Protein AF-A0A2E7V8Z2-F1 (afdb_monomer)

Nearest PDB structures (foldseek):
  8xqx-assembly1_F  TM=2.107E-01  e=9.237E+00  Chlamydomonas reinhardtii
  3vr4-assembly1_G  TM=1.741E-01  e=5.503E+00  Enterococcus hirae

Foldseek 3Di:
DPPVVLVVVVVVCVVDADADPVRHHAADQKDWDWDDDPDPLQTDTFIDHGDRHHSVVSVVVCVLCVVCSVLSSCCVVPVPPRDDPQVVCCVPVNPVSDDD

Radius of gyration: 17.16 Å; Cα contacts (8 Å, |Δi|>4): 98; chains: 1; bounding box: 42×24×48 Å

Secondary structure (DSSP, 8-state):
--SHHHHHHHHHHHHH--B-TTSPBPPPS-EEEEE--SSGGG-EEEEE-S-SSHHHHHHHHHHHHGGGHHHHHHHHH-TTTSPPHHHHHHHHT-GGG---

Sequence (100 aa):
MESDYSWTLEAGRNAGGQASSGGLLLPERSAALSIQSADIAQDIDLRVDFHNDAVPELRRVYEGYSPYIEYHALRARDPKNTPAQDEWVKEKLGDGYIQP

Mean predicted aligned error: 8.38 Å

pLDDT: mean 82.54, std 14.81, range [42.19, 96.12]

Structure (mmCIF, N/CA/C/O backbone):
data_AF-A0A2E7V8Z2-F1
#
_entry.id   AF-A0A2E7V8Z2-F1
#
loop_
_atom_site.group_PDB
_atom_site.id
_atom_site.type_symbol
_atom_site.label_atom_id
_atom_site.label_alt_id
_atom_site.label_comp_id
_atom_site.label_asym_id
_atom_site.label_entity_id
_atom_site.label_seq_id
_atom_site.pdbx_PDB_ins_code
_atom_site.Cartn_x
_atom_site.Cartn_y
_atom_site.Cartn_z
_atom_site.occupancy
_atom_site.B_iso_or_equiv
_atom_site.auth_seq_id
_atom_site.auth_comp_id
_atom_site.auth_asym_id
_atom_site.auth_atom_id
_atom_site.pdbx_PDB_model_num
ATOM 1 N N . MET A 1 1 ? 0.164 18.046 3.200 1.00 42.19 1 MET A N 1
ATOM 2 C CA . MET A 1 1 ? 1.509 17.717 2.678 1.00 42.19 1 MET A CA 1
ATOM 3 C C . MET A 1 1 ? 1.472 16.285 2.156 1.00 42.19 1 MET A C 1
ATOM 5 O O . MET A 1 1 ? 2.136 15.424 2.706 1.00 42.19 1 MET A O 1
ATOM 9 N N . GLU A 1 2 ? 0.636 16.008 1.152 1.00 43.44 2 GLU A N 1
ATOM 10 C CA . GLU A 1 2 ? 0.247 14.619 0.826 1.00 43.44 2 GLU A CA 1
ATOM 11 C C . GLU A 1 2 ? 0.325 14.303 -0.681 1.00 43.44 2 GLU A C 1
ATOM 13 O O . GLU A 1 2 ? 0.113 13.171 -1.088 1.00 43.44 2 GLU A O 1
ATOM 18 N N . SER A 1 3 ? 0.707 15.276 -1.526 1.00 49.31 3 SER A N 1
ATOM 19 C CA . SER A 1 3 ? 0.815 15.099 -2.987 1.00 49.31 3 SER A CA 1
ATOM 20 C C . SER A 1 3 ? 2.247 14.989 -3.535 1.00 49.31 3 SER A C 1
ATOM 22 O O . SER A 1 3 ? 2.408 14.811 -4.740 1.00 49.31 3 SER A O 1
ATOM 24 N N . ASP A 1 4 ? 3.291 15.109 -2.708 1.00 53.25 4 ASP A N 1
ATOM 25 C CA . ASP A 1 4 ? 4.680 15.246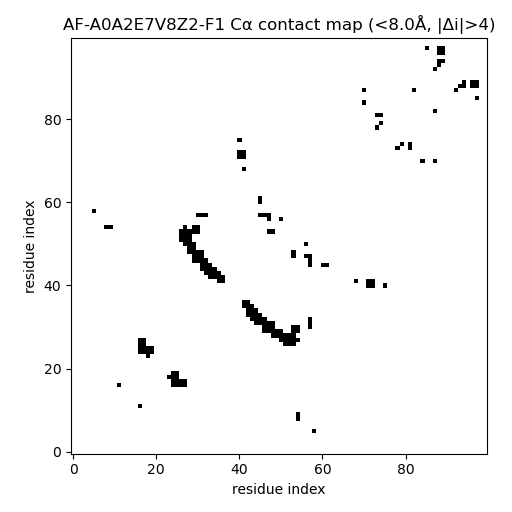 -3.201 1.00 53.25 4 ASP A CA 1
ATOM 26 C C . ASP A 1 4 ? 5.406 13.918 -3.463 1.00 53.25 4 ASP A C 1
ATOM 28 O O . ASP A 1 4 ? 6.345 13.860 -4.263 1.00 53.25 4 ASP A O 1
ATOM 32 N N . TYR A 1 5 ? 4.959 12.817 -2.856 1.00 50.09 5 TYR A N 1
ATOM 33 C CA . TYR A 1 5 ? 5.614 11.514 -3.029 1.00 50.09 5 TYR A CA 1
ATOM 34 C C . TYR A 1 5 ? 5.510 10.987 -4.462 1.00 50.09 5 TYR A C 1
ATOM 36 O O . TYR A 1 5 ? 6.432 10.349 -4.969 1.00 50.09 5 TYR A O 1
ATOM 44 N N . SER A 1 6 ? 4.418 11.314 -5.149 1.00 53.50 6 SER A N 1
ATOM 45 C CA . SER A 1 6 ? 4.197 10.859 -6.517 1.00 53.50 6 SER A CA 1
ATOM 46 C C . SER A 1 6 ? 5.050 11.610 -7.541 1.00 53.50 6 SER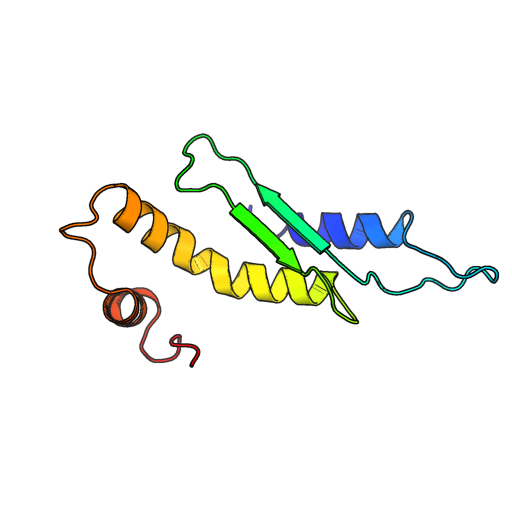 A C 1
ATOM 48 O O . SER A 1 6 ? 5.612 11.001 -8.451 1.00 53.50 6 SER A O 1
ATOM 50 N N . TRP A 1 7 ? 5.260 12.913 -7.326 1.00 55.00 7 TRP A N 1
ATOM 51 C CA . TRP A 1 7 ? 6.189 13.709 -8.133 1.00 55.00 7 TRP A CA 1
ATOM 52 C C . TRP A 1 7 ? 7.634 13.226 -8.009 1.00 55.00 7 TRP A C 1
ATOM 54 O O . TRP A 1 7 ? 8.388 13.287 -8.977 1.00 55.00 7 TRP A O 1
ATOM 64 N N . THR A 1 8 ? 8.017 12.697 -6.846 1.00 65.19 8 THR A N 1
ATOM 65 C CA . THR A 1 8 ? 9.381 12.209 -6.602 1.00 65.19 8 THR A CA 1
ATOM 66 C C . THR A 1 8 ? 9.687 10.932 -7.394 1.00 65.19 8 THR A C 1
ATOM 68 O O . THR A 1 8 ? 10.767 10.814 -7.973 1.00 65.19 8 THR A O 1
ATOM 71 N N . LEU A 1 9 ? 8.735 9.995 -7.489 1.00 61.62 9 LEU A N 1
ATOM 72 C CA . LEU A 1 9 ? 8.902 8.772 -8.288 1.00 61.62 9 LEU A CA 1
ATOM 73 C C . LEU A 1 9 ? 8.931 9.069 -9.792 1.00 61.62 9 LEU A C 1
ATOM 75 O O . LEU A 1 9 ? 9.780 8.546 -10.513 1.00 61.62 9 LEU A O 1
ATOM 79 N N . GLU A 1 10 ? 8.053 9.955 -10.263 1.00 65.31 10 GLU A N 1
ATOM 80 C CA . GLU A 1 10 ? 8.029 10.374 -11.668 1.00 65.31 10 GLU A CA 1
ATOM 81 C C . GLU A 1 10 ? 9.295 11.152 -12.058 1.00 65.31 10 GLU A C 1
ATOM 83 O O . GLU A 1 10 ? 9.846 10.946 -13.142 1.00 65.31 10 GLU A O 1
ATOM 88 N N . ALA A 1 11 ? 9.811 11.995 -11.158 1.00 63.47 11 ALA A N 1
ATOM 89 C CA . ALA A 1 11 ? 11.096 12.662 -11.339 1.00 63.47 11 ALA A CA 1
ATOM 90 C C . ALA A 1 11 ? 12.263 11.660 -11.367 1.00 63.47 11 ALA A C 1
ATOM 92 O O . ALA A 1 11 ? 13.151 11.790 -12.209 1.00 63.47 11 ALA A O 1
ATOM 93 N N . GLY A 1 12 ? 12.236 10.633 -10.509 1.00 61.41 12 GLY A N 1
ATOM 94 C CA . GLY A 1 12 ? 13.221 9.548 -10.492 1.00 61.41 12 GLY A CA 1
ATOM 95 C C . GLY A 1 12 ? 13.273 8.768 -11.809 1.00 61.41 12 GLY A C 1
ATOM 96 O O . GLY A 1 12 ? 14.357 8.597 -12.370 1.00 61.41 12 GLY A O 1
ATOM 97 N N . ARG A 1 13 ? 12.112 8.384 -12.363 1.00 59.47 13 ARG A N 1
ATOM 98 C CA . ARG A 1 13 ? 12.018 7.803 -13.716 1.00 59.47 13 ARG A CA 1
ATOM 99 C C . ARG A 1 13 ? 12.690 8.698 -14.749 1.00 59.47 13 ARG A C 1
ATOM 101 O O . ARG A 1 13 ? 13.530 8.246 -15.525 1.00 59.47 13 ARG A O 1
ATOM 108 N N . ASN A 1 14 ? 12.312 9.973 -14.769 1.00 61.34 14 ASN A N 1
ATOM 109 C CA . ASN A 1 14 ? 12.770 10.900 -15.798 1.00 61.34 14 ASN A CA 1
ATOM 110 C C . ASN A 1 14 ? 14.278 11.210 -15.681 1.00 61.34 14 ASN A C 1
ATOM 112 O O . ASN A 1 14 ? 14.881 11.639 -16.662 1.00 61.34 14 ASN A O 1
ATOM 116 N N . ALA A 1 15 ? 14.890 10.975 -14.513 1.00 60.16 15 ALA A N 1
ATOM 117 C CA . ALA A 1 15 ? 16.311 11.207 -14.258 1.00 60.16 15 ALA A CA 1
ATOM 118 C C . ALA A 1 15 ? 17.230 10.012 -14.591 1.00 60.16 15 ALA A C 1
ATOM 120 O O . ALA A 1 15 ? 18.438 10.212 -14.720 1.00 60.16 15 ALA A O 1
ATOM 121 N N . GLY A 1 16 ? 16.706 8.786 -14.732 1.00 55.28 16 GLY A N 1
ATOM 122 C CA . GLY A 1 16 ? 17.558 7.600 -14.922 1.00 55.28 16 GLY A CA 1
ATOM 123 C C . GLY A 1 16 ? 16.843 6.266 -15.149 1.00 55.28 16 GLY A C 1
ATOM 124 O O . GLY A 1 16 ? 17.413 5.222 -14.836 1.00 55.28 16 GLY A O 1
ATOM 125 N N . GLY A 1 17 ? 15.606 6.285 -15.652 1.00 64.19 17 GLY A N 1
ATOM 126 C CA . GLY A 1 17 ? 14.827 5.085 -15.962 1.00 64.19 17 GLY A CA 1
ATOM 127 C C . GLY A 1 17 ? 15.505 4.152 -16.973 1.00 64.19 17 GLY A C 1
ATOM 128 O O . GLY A 1 17 ? 16.502 4.490 -17.617 1.00 64.19 17 GLY A O 1
ATOM 129 N N . GLN A 1 18 ? 14.967 2.941 -17.118 1.00 68.06 18 GLN A N 1
ATOM 130 C CA . GLN A 1 18 ? 15.521 1.964 -18.055 1.00 68.06 18 GLN A CA 1
ATOM 131 C C . GLN A 1 18 ? 15.439 2.500 -19.486 1.00 68.06 18 GLN A C 1
ATOM 133 O O . GLN A 1 18 ? 14.415 3.032 -19.898 1.00 68.06 18 GLN A O 1
ATOM 138 N N . ALA A 1 19 ? 16.502 2.321 -20.265 1.00 73.75 19 ALA A N 1
ATOM 139 C CA . ALA A 1 19 ? 16.517 2.656 -21.680 1.00 73.75 19 ALA A CA 1
ATOM 140 C C . ALA A 1 19 ? 16.955 1.441 -22.501 1.00 73.75 19 ALA A C 1
ATOM 142 O O . ALA A 1 19 ? 17.789 0.642 -22.076 1.00 73.75 19 ALA A O 1
ATOM 143 N N . SER A 1 20 ? 16.384 1.293 -23.693 1.00 76.12 20 SER A N 1
ATOM 144 C CA . SER A 1 20 ? 16.869 0.341 -24.690 1.00 76.12 20 SER A CA 1
ATOM 145 C C . SER A 1 20 ? 18.294 0.691 -25.131 1.00 76.12 20 SER A C 1
ATOM 147 O O . SER A 1 20 ? 18.768 1.812 -24.936 1.00 76.12 20 SER A O 1
ATOM 149 N N . SER A 1 21 ? 18.957 -0.231 -25.831 1.00 77.25 21 SER A N 1
ATOM 150 C CA . SER A 1 21 ? 20.276 0.016 -26.432 1.00 77.25 21 SER A CA 1
ATOM 151 C C . SER A 1 21 ? 20.305 1.204 -27.408 1.00 77.25 21 SER A C 1
ATOM 153 O O . SER A 1 21 ? 21.380 1.713 -27.704 1.00 77.25 21 SER A O 1
ATOM 155 N N . GLY A 1 22 ? 19.144 1.644 -27.909 1.00 80.88 22 GLY A N 1
ATOM 156 C CA . GLY A 1 22 ? 18.989 2.826 -28.763 1.00 80.88 22 GLY A CA 1
ATOM 157 C C . GLY A 1 22 ? 18.612 4.112 -28.017 1.00 80.88 22 GLY A C 1
ATOM 158 O O . GLY A 1 22 ? 18.289 5.101 -28.666 1.00 80.88 22 GLY A O 1
ATOM 159 N N . GLY A 1 23 ? 18.596 4.109 -26.680 1.00 77.62 23 GLY A N 1
ATOM 160 C CA . GLY A 1 23 ? 18.271 5.283 -25.860 1.00 77.62 23 GLY A CA 1
ATOM 161 C C . GLY A 1 23 ? 16.773 5.556 -25.668 1.00 77.62 23 GLY A C 1
ATOM 162 O O . GLY A 1 23 ? 16.419 6.514 -24.990 1.00 77.62 23 GLY A O 1
ATOM 163 N N . LEU A 1 24 ? 15.881 4.724 -26.223 1.00 78.75 24 LEU A N 1
ATOM 164 C CA . LEU A 1 24 ? 14.441 4.826 -25.957 1.00 78.75 24 LEU A CA 1
ATOM 165 C C . LEU A 1 24 ? 14.144 4.427 -24.507 1.00 78.75 24 LEU A C 1
ATOM 167 O O . LEU A 1 24 ? 14.485 3.306 -24.127 1.00 78.75 24 LEU A O 1
ATOM 171 N N . LEU A 1 25 ? 13.480 5.302 -23.748 1.00 75.06 25 LEU A N 1
ATOM 172 C CA . LEU A 1 25 ? 12.988 4.998 -22.402 1.00 75.06 25 LEU A CA 1
ATOM 173 C C . LEU A 1 25 ? 12.011 3.816 -22.446 1.00 75.06 25 LEU A C 1
ATOM 175 O O . LEU A 1 25 ? 11.073 3.789 -23.243 1.00 75.06 25 LEU A O 1
ATOM 179 N N . LEU A 1 26 ? 12.255 2.835 -21.590 1.00 75.75 26 LEU A N 1
ATOM 180 C CA . LEU A 1 26 ? 11.408 1.676 -21.371 1.00 75.75 26 LEU A CA 1
ATOM 181 C C . LEU A 1 26 ? 10.535 1.933 -20.138 1.00 75.75 26 LEU A C 1
ATOM 183 O O . LEU A 1 26 ? 11.016 2.533 -19.177 1.00 75.75 26 LEU A O 1
ATOM 187 N N . PRO A 1 27 ? 9.275 1.473 -20.139 1.00 75.44 27 PRO A N 1
ATOM 188 C CA . PRO A 1 27 ? 8.417 1.597 -18.970 1.00 75.44 27 PRO A CA 1
ATOM 189 C C . PRO A 1 27 ? 8.938 0.742 -17.810 1.00 75.44 27 PRO A C 1
ATOM 191 O O . PRO A 1 27 ? 9.424 -0.377 -18.012 1.00 75.44 27 PRO A O 1
ATOM 194 N N . GLU A 1 28 ? 8.772 1.238 -16.586 1.00 83.00 28 GLU A N 1
ATOM 195 C CA . GLU A 1 28 ? 9.016 0.465 -15.373 1.00 83.00 28 GLU A CA 1
ATOM 196 C C . GLU A 1 28 ? 8.051 -0.720 -15.299 1.00 83.00 28 GLU A C 1
ATOM 198 O O . GLU A 1 28 ? 6.830 -0.568 -15.396 1.00 83.00 28 GLU A O 1
ATOM 203 N N . ARG A 1 29 ? 8.603 -1.918 -15.081 1.00 89.19 29 ARG A N 1
ATOM 204 C CA . ARG A 1 29 ? 7.812 -3.149 -14.930 1.00 89.19 29 ARG A CA 1
ATOM 205 C C . ARG A 1 29 ? 7.346 -3.401 -13.502 1.00 89.19 29 ARG A C 1
ATOM 207 O O . ARG A 1 29 ? 6.438 -4.200 -13.310 1.00 89.19 29 ARG A O 1
ATOM 214 N N . SER A 1 30 ? 7.952 -2.733 -12.527 1.00 90.50 30 SER A N 1
ATOM 215 C CA . SER A 1 30 ? 7.647 -2.869 -11.104 1.00 90.50 30 SER A CA 1
ATOM 216 C C . SER A 1 30 ? 7.862 -1.547 -10.373 1.00 90.50 30 SER A C 1
ATOM 218 O O . SER A 1 30 ? 8.724 -0.764 -10.773 1.00 90.50 30 SER A O 1
ATOM 220 N N . ALA A 1 31 ? 7.141 -1.327 -9.278 1.00 90.50 31 ALA A N 1
ATOM 221 C CA . ALA A 1 31 ? 7.309 -0.172 -8.402 1.00 90.50 31 ALA A CA 1
ATOM 222 C C . ALA A 1 31 ? 6.965 -0.545 -6.951 1.00 90.50 31 ALA A C 1
ATOM 224 O O . ALA A 1 31 ? 6.150 -1.436 -6.714 1.00 90.50 31 ALA A O 1
ATOM 225 N N . ALA A 1 32 ? 7.570 0.135 -5.978 1.00 92.75 32 ALA A N 1
ATOM 226 C CA . ALA A 1 32 ? 7.257 -0.048 -4.562 1.00 92.75 32 ALA A CA 1
ATOM 227 C C . ALA A 1 32 ? 7.286 1.290 -3.809 1.00 92.75 32 ALA A C 1
ATOM 229 O O . ALA A 1 32 ? 8.063 2.182 -4.154 1.00 92.75 32 ALA A O 1
ATOM 230 N N . LEU A 1 33 ? 6.452 1.407 -2.775 1.00 91.31 33 LEU A N 1
ATOM 231 C CA . LEU A 1 33 ? 6.415 2.518 -1.828 1.00 91.31 33 LEU A CA 1
ATOM 232 C C . LEU A 1 33 ? 6.513 1.952 -0.413 1.00 91.31 33 LEU A C 1
ATOM 234 O O . LEU A 1 33 ? 5.645 1.192 0.003 1.00 91.31 33 LEU A O 1
ATOM 238 N N . SER A 1 34 ? 7.544 2.366 0.323 1.00 92.38 34 SER A N 1
ATOM 239 C CA . SER A 1 34 ? 7.704 2.046 1.739 1.00 92.38 34 SER A CA 1
ATOM 240 C C . SER A 1 34 ? 7.787 3.339 2.548 1.00 92.38 34 SER A C 1
ATOM 242 O O . SER A 1 34 ? 8.642 4.183 2.276 1.00 92.38 34 SER A O 1
ATOM 244 N N . ILE A 1 35 ? 6.886 3.509 3.514 1.00 89.38 35 ILE A N 1
ATOM 245 C CA . ILE A 1 35 ? 6.858 4.636 4.451 1.00 89.38 35 ILE A CA 1
ATOM 246 C C . ILE A 1 35 ? 6.912 4.053 5.857 1.00 89.38 35 ILE A C 1
ATOM 248 O O . ILE A 1 35 ? 6.042 3.273 6.236 1.00 89.38 35 ILE A O 1
ATOM 252 N N . GLN A 1 36 ? 7.929 4.454 6.617 1.00 91.31 36 GLN A N 1
ATOM 253 C CA . GLN A 1 36 ? 8.041 4.142 8.038 1.00 91.31 36 GLN A CA 1
ATOM 254 C C . GLN A 1 36 ? 7.605 5.347 8.859 1.00 91.31 36 GLN A C 1
ATOM 256 O O . GLN A 1 36 ? 8.032 6.478 8.605 1.00 91.31 36 GLN A O 1
ATOM 261 N N . SER A 1 37 ? 6.760 5.091 9.846 1.00 86.31 37 SER A N 1
ATOM 262 C CA . SER A 1 37 ? 6.206 6.088 10.747 1.00 86.31 37 SER A CA 1
ATOM 263 C C . SER A 1 37 ? 6.722 5.870 12.179 1.00 86.31 37 SER A C 1
ATOM 265 O O . SER A 1 37 ? 7.359 4.868 12.496 1.00 86.31 37 SER A O 1
ATOM 267 N N . ALA A 1 38 ? 6.467 6.830 13.072 1.00 88.75 38 ALA A N 1
ATOM 268 C CA . ALA A 1 38 ? 6.740 6.645 14.499 1.00 88.75 38 ALA A CA 1
AT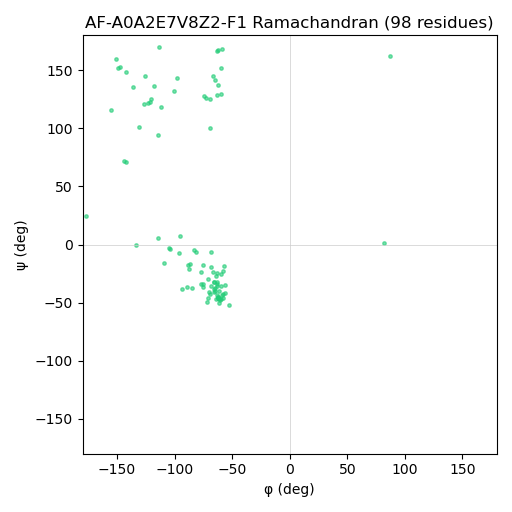OM 269 C C . ALA A 1 38 ? 5.831 5.577 15.147 1.00 88.75 38 ALA A C 1
ATOM 271 O O . ALA A 1 38 ? 6.187 5.005 1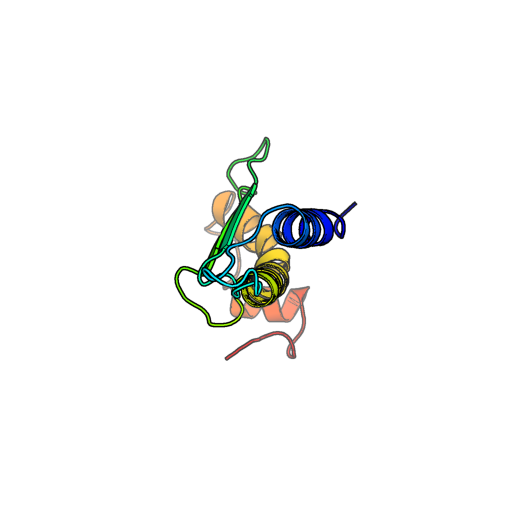6.175 1.00 88.75 38 ALA A O 1
ATOM 272 N N . ASP A 1 39 ? 4.664 5.325 14.553 1.00 86.69 39 ASP A N 1
ATOM 273 C CA . ASP A 1 39 ? 3.737 4.252 14.908 1.00 86.69 39 ASP A CA 1
ATOM 274 C C . ASP A 1 39 ? 3.692 3.210 13.782 1.00 86.69 39 ASP A C 1
ATOM 276 O O . ASP A 1 39 ? 3.272 3.515 12.663 1.00 86.69 39 ASP A O 1
ATOM 280 N N . ILE A 1 40 ? 4.078 1.971 14.094 1.00 83.38 40 ILE A N 1
ATOM 281 C CA . ILE A 1 40 ? 4.095 0.851 13.141 1.00 83.38 40 ILE A CA 1
ATOM 282 C C . ILE A 1 40 ? 2.710 0.553 12.552 1.00 83.38 40 ILE A C 1
ATOM 284 O O . ILE A 1 40 ? 2.600 0.054 11.437 1.00 83.38 40 ILE A O 1
ATOM 288 N N . ALA A 1 41 ? 1.629 0.896 13.261 1.00 85.19 41 ALA A N 1
ATOM 289 C CA . ALA A 1 41 ? 0.271 0.748 12.743 1.00 85.19 41 ALA A CA 1
ATOM 29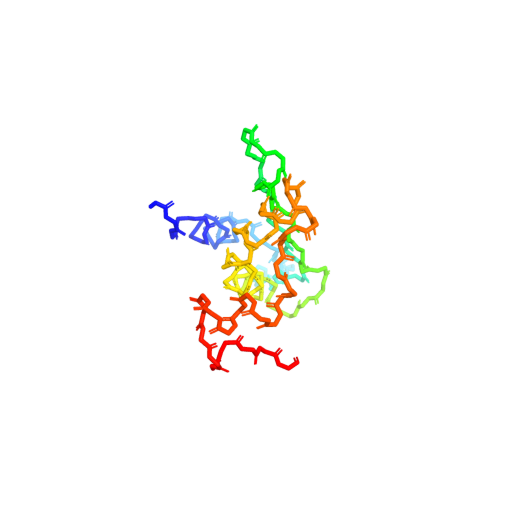0 C C . ALA A 1 41 ? -0.039 1.714 11.583 1.00 85.19 41 ALA A C 1
ATOM 292 O O . ALA A 1 41 ? -1.127 1.656 11.015 1.00 85.19 41 ALA A O 1
ATOM 293 N N . GLN A 1 42 ? 0.872 2.637 11.269 1.00 84.44 42 GLN A N 1
ATOM 294 C CA . GLN A 1 42 ? 0.786 3.586 10.159 1.00 84.44 42 GLN A CA 1
ATOM 295 C C . GLN A 1 42 ? 1.873 3.347 9.103 1.00 84.44 42 GLN A C 1
ATOM 297 O O . GLN A 1 42 ? 1.992 4.145 8.173 1.00 84.44 42 GLN A O 1
ATOM 302 N N . ASP A 1 43 ? 2.670 2.282 9.236 1.00 90.69 43 ASP A N 1
ATOM 303 C CA . ASP A 1 43 ? 3.629 1.911 8.202 1.00 90.69 43 ASP A CA 1
ATOM 304 C C . ASP A 1 43 ? 2.889 1.507 6.921 1.00 90.69 43 ASP A C 1
ATOM 306 O O . ASP A 1 43 ? 1.833 0.865 6.946 1.00 90.69 43 ASP A O 1
ATOM 310 N N . ILE A 1 44 ? 3.458 1.895 5.783 1.00 91.00 44 ILE A N 1
ATOM 311 C CA . ILE A 1 44 ? 2.924 1.589 4.457 1.00 91.00 44 ILE A CA 1
ATOM 312 C C . ILE A 1 44 ? 3.990 0.808 3.699 1.00 91.00 44 ILE A C 1
ATOM 314 O O . ILE A 1 44 ? 5.111 1.289 3.547 1.00 91.00 44 ILE A O 1
ATOM 318 N N . ASP A 1 45 ? 3.630 -0.370 3.196 1.00 92.94 45 ASP A N 1
ATOM 319 C CA . ASP A 1 45 ? 4.428 -1.150 2.246 1.00 92.94 45 ASP A CA 1
ATOM 320 C C . ASP A 1 45 ? 3.520 -1.583 1.090 1.00 92.94 45 ASP A C 1
ATOM 322 O O . ASP A 1 45 ? 2.691 -2.483 1.226 1.00 92.94 45 ASP A O 1
ATOM 326 N N . LEU A 1 46 ? 3.626 -0.875 -0.034 1.00 94.38 46 LEU A N 1
ATOM 327 C CA . LEU A 1 46 ? 2.829 -1.109 -1.235 1.00 94.38 46 LEU A CA 1
ATOM 328 C C . LEU A 1 46 ? 3.737 -1.501 -2.387 1.00 94.38 46 LEU A C 1
ATOM 330 O O . LEU A 1 46 ? 4.776 -0.880 -2.624 1.00 94.38 46 LEU A O 1
ATOM 334 N N . ARG A 1 47 ? 3.314 -2.515 -3.139 1.00 95.38 47 ARG A N 1
ATOM 335 C CA . ARG A 1 47 ? 4.107 -3.101 -4.216 1.00 95.38 47 ARG A CA 1
ATOM 336 C C . ARG A 1 47 ? 3.256 -3.347 -5.448 1.00 95.38 47 ARG A C 1
ATOM 338 O O . ARG A 1 47 ? 2.163 -3.898 -5.371 1.00 95.38 47 ARG A O 1
ATOM 345 N N . VAL A 1 48 ? 3.815 -2.986 -6.593 1.00 95.44 48 VAL A N 1
ATOM 346 C CA . VAL A 1 48 ? 3.391 -3.431 -7.917 1.00 95.44 48 VAL A CA 1
ATOM 347 C C . VAL A 1 48 ? 4.545 -4.255 -8.464 1.00 95.44 48 VAL A C 1
ATOM 349 O O . VAL A 1 48 ? 5.508 -3.710 -8.998 1.00 95.44 48 VAL A O 1
ATOM 352 N N . ASP A 1 49 ? 4.483 -5.573 -8.279 1.00 93.69 49 ASP A N 1
ATOM 353 C CA . ASP A 1 49 ? 5.595 -6.457 -8.649 1.00 93.69 49 ASP A CA 1
ATOM 354 C C . ASP A 1 49 ? 5.667 -6.710 -10.169 1.00 93.69 49 ASP A C 1
ATOM 356 O O . ASP A 1 49 ? 6.741 -7.012 -10.689 1.00 93.69 49 ASP A O 1
ATOM 360 N N . PHE A 1 50 ? 4.553 -6.558 -10.900 1.00 93.38 50 PHE A N 1
ATOM 361 C CA . PHE A 1 50 ? 4.535 -6.643 -12.362 1.00 93.38 50 PHE A CA 1
ATOM 362 C C . PHE A 1 50 ? 3.369 -5.865 -12.990 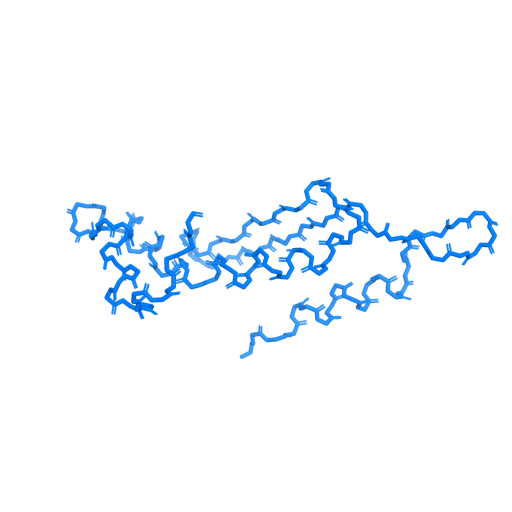1.00 93.38 50 PHE A C 1
ATOM 364 O O . PHE A 1 50 ? 2.208 -6.237 -12.829 1.00 93.38 50 PHE A O 1
ATOM 371 N N . HIS A 1 51 ? 3.670 -4.825 -13.766 1.00 93.19 51 HIS A N 1
ATOM 372 C CA . HIS A 1 51 ? 2.695 -4.091 -14.576 1.00 93.19 51 HIS A CA 1
ATOM 373 C C . HIS A 1 51 ? 3.363 -3.491 -15.825 1.00 93.19 51 HIS A C 1
ATOM 375 O O . HIS A 1 51 ? 4.583 -3.360 -15.883 1.00 93.19 51 HIS A O 1
ATOM 381 N N . ASN A 1 52 ? 2.583 -3.152 -16.857 1.00 90.75 52 ASN A N 1
ATOM 382 C CA . ASN A 1 52 ? 3.123 -2.460 -18.040 1.00 90.75 52 ASN A CA 1
ATOM 383 C C . ASN A 1 52 ? 3.401 -0.971 -17.776 1.00 90.75 52 ASN A C 1
ATOM 385 O O . ASN A 1 52 ? 4.127 -0.354 -18.546 1.00 90.75 52 ASN A O 1
ATOM 389 N N . ASP A 1 53 ? 2.806 -0.425 -16.717 1.00 88.94 53 ASP A N 1
ATOM 390 C CA . ASP A 1 53 ? 2.910 0.971 -16.298 1.00 88.94 53 ASP A CA 1
ATOM 391 C C . ASP A 1 53 ? 2.905 1.028 -14.761 1.00 88.94 53 ASP A C 1
ATOM 393 O O . ASP A 1 53 ? 1.877 1.276 -14.126 1.00 88.94 53 ASP A O 1
ATOM 397 N N . ALA A 1 54 ? 4.003 0.586 -14.141 1.00 90.12 54 ALA A N 1
ATOM 398 C CA . ALA A 1 54 ? 4.004 0.240 -12.717 1.00 90.12 54 ALA A CA 1
ATOM 399 C C . ALA A 1 54 ? 3.885 1.446 -11.774 1.00 90.12 54 ALA A C 1
ATOM 401 O O . ALA A 1 54 ? 3.319 1.310 -10.693 1.00 90.12 54 ALA A O 1
ATOM 402 N N . VAL A 1 55 ? 4.381 2.622 -12.168 1.00 87.94 55 VAL A N 1
ATOM 403 C CA . VAL A 1 55 ? 4.332 3.827 -11.323 1.00 87.94 55 VAL A CA 1
ATOM 404 C C . VAL A 1 55 ? 2.907 4.398 -11.221 1.00 87.94 55 VAL A C 1
ATOM 406 O O . VAL A 1 55 ? 2.441 4.587 -10.094 1.00 87.94 55 VAL A O 1
ATOM 409 N N . PRO A 1 56 ? 2.160 4.613 -12.325 1.00 91.00 56 PRO A N 1
ATOM 410 C CA . PRO A 1 56 ? 0.747 4.990 -12.246 1.00 91.00 56 PRO A CA 1
ATOM 411 C C . PRO A 1 56 ? -0.113 3.949 -11.529 1.00 91.00 56 PRO A C 1
ATOM 413 O O . PRO A 1 56 ? -1.007 4.311 -10.766 1.00 91.00 56 PRO A O 1
ATOM 416 N N . GLU A 1 57 ? 0.189 2.662 -11.707 1.00 94.38 57 GLU A N 1
ATOM 417 C CA . GLU A 1 57 ? -0.515 1.605 -10.982 1.00 94.38 57 GLU A CA 1
ATOM 418 C C . GLU A 1 57 ? -0.235 1.661 -9.472 1.00 94.38 57 GLU A C 1
ATOM 420 O O . GLU A 1 57 ? -1.160 1.552 -8.670 1.00 94.38 57 GLU A O 1
ATOM 425 N N . LEU A 1 58 ? 1.008 1.924 -9.056 1.00 93.56 58 LEU A N 1
ATOM 426 C CA . LEU A 1 58 ? 1.340 2.097 -7.639 1.00 93.56 58 LEU A CA 1
ATOM 427 C C . LEU A 1 58 ? 0.628 3.316 -7.035 1.00 93.56 58 LEU A C 1
ATOM 429 O O . LEU A 1 58 ? 0.191 3.254 -5.887 1.00 93.56 58 LEU A O 1
ATOM 433 N N . ARG A 1 59 ? 0.455 4.402 -7.804 1.00 92.56 59 ARG A N 1
ATOM 434 C CA . ARG A 1 59 ? -0.361 5.556 -7.391 1.00 92.56 59 ARG A CA 1
ATOM 435 C C . ARG A 1 59 ? -1.815 5.142 -7.151 1.00 92.56 59 ARG A C 1
ATOM 437 O O . ARG A 1 59 ? -2.348 5.459 -6.093 1.00 92.56 59 ARG A O 1
ATOM 444 N N . ARG A 1 60 ? -2.427 4.386 -8.072 1.00 94.94 60 ARG A N 1
ATOM 445 C CA . ARG A 1 60 ? -3.795 3.858 -7.911 1.00 94.94 60 ARG A CA 1
ATOM 446 C C . ARG A 1 60 ? -3.923 2.982 -6.661 1.00 94.94 60 ARG A C 1
ATOM 448 O O . ARG A 1 60 ? -4.895 3.109 -5.921 1.00 94.94 60 ARG A O 1
ATOM 455 N N . VAL A 1 61 ? -2.942 2.109 -6.413 1.00 94.69 61 VAL A N 1
ATOM 456 C CA . VAL A 1 61 ? -2.888 1.265 -5.206 1.00 94.69 61 VAL A CA 1
ATOM 457 C C . VAL A 1 61 ? -2.796 2.123 -3.943 1.00 94.69 61 VAL A C 1
ATOM 459 O O . VAL A 1 61 ? -3.543 1.886 -2.998 1.00 94.69 61 VAL A O 1
ATOM 462 N N . TYR A 1 62 ? -1.930 3.139 -3.930 1.00 93.69 62 TYR A N 1
ATOM 463 C CA . TYR A 1 62 ? -1.810 4.068 -2.806 1.00 93.69 62 TYR A CA 1
ATOM 464 C C . TYR A 1 62 ? -3.109 4.837 -2.545 1.00 93.69 62 TYR A C 1
ATOM 466 O O . TYR A 1 62 ? -3.555 4.878 -1.405 1.00 93.69 62 TYR A O 1
ATOM 474 N N . GLU A 1 63 ? -3.746 5.389 -3.579 1.00 92.94 63 GLU A N 1
ATOM 475 C CA . GLU A 1 63 ? -5.018 6.119 -3.457 1.00 92.94 63 GLU A CA 1
ATOM 476 C C . GLU A 1 63 ? -6.163 5.225 -2.958 1.00 92.94 63 GLU A C 1
ATOM 478 O O . GLU A 1 63 ? -7.022 5.688 -2.214 1.00 92.94 63 GLU A O 1
ATOM 483 N N . GLY A 1 64 ? -6.165 3.941 -3.328 1.00 90.81 64 GLY A N 1
ATOM 484 C CA . GLY A 1 64 ? -7.133 2.969 -2.820 1.00 90.81 64 GLY A CA 1
ATOM 485 C C . GLY A 1 64 ? -6.858 2.521 -1.382 1.00 90.81 64 GLY A C 1
ATOM 486 O O . GLY A 1 64 ? -7.800 2.265 -0.634 1.00 90.81 64 GLY A O 1
ATOM 487 N N . TYR A 1 65 ? -5.586 2.422 -0.985 1.00 91.44 65 TYR A N 1
ATOM 488 C CA . TYR A 1 65 ? -5.184 1.957 0.345 1.00 91.44 65 TYR A CA 1
ATOM 489 C C . TYR A 1 65 ? -5.185 3.066 1.402 1.00 91.44 65 TYR A C 1
ATOM 491 O O . TYR A 1 65 ? -5.561 2.812 2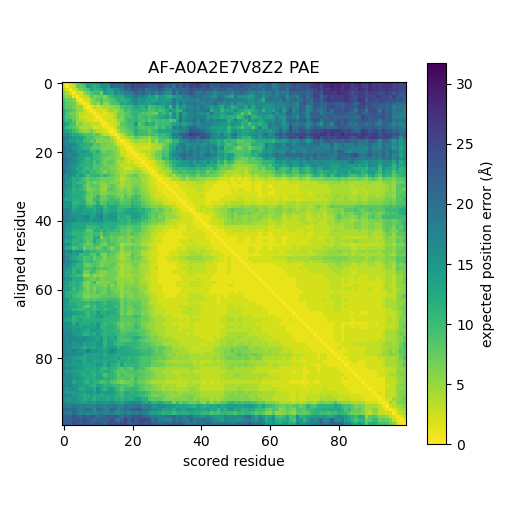.545 1.00 91.44 65 TYR A O 1
ATOM 499 N N . SER A 1 66 ? -4.783 4.292 1.055 1.00 90.69 66 SER A N 1
ATOM 500 C CA . SER A 1 66 ? -4.566 5.369 2.029 1.00 90.69 66 SER A CA 1
ATOM 501 C C . SER A 1 66 ? -5.778 5.692 2.918 1.00 90.69 66 SER A C 1
ATOM 503 O O . SER A 1 66 ? -5.563 5.909 4.113 1.00 90.69 66 SER A O 1
ATOM 505 N N . PRO A 1 67 ? -7.044 5.617 2.453 1.00 91.44 67 PRO A N 1
ATOM 506 C CA . PRO A 1 67 ? -8.196 5.815 3.333 1.00 91.44 67 PRO A CA 1
ATOM 507 C C . PRO A 1 67 ? -8.308 4.748 4.432 1.00 91.44 67 PRO A C 1
ATOM 509 O O . PRO A 1 67 ? -8.835 5.024 5.505 1.00 91.44 67 PRO A O 1
ATOM 512 N N . TYR A 1 68 ? -7.792 3.536 4.204 1.00 91.75 68 TYR A N 1
ATOM 513 C CA . TYR A 1 68 ? -7.859 2.422 5.156 1.00 91.75 68 TYR A CA 1
ATOM 514 C C . TYR A 1 68 ? -6.789 2.480 6.251 1.00 91.75 68 TYR A C 1
ATOM 516 O O . TYR A 1 68 ? -6.849 1.686 7.192 1.00 91.75 68 TYR A O 1
ATOM 524 N N . ILE A 1 69 ? -5.834 3.414 6.186 1.00 91.88 69 ILE A N 1
ATOM 525 C CA . ILE A 1 69 ? -4.791 3.564 7.213 1.00 91.88 69 ILE A CA 1
ATOM 526 C C . ILE A 1 69 ? -5.420 3.768 8.597 1.00 91.88 69 ILE A C 1
ATOM 528 O O . ILE A 1 69 ? -4.984 3.151 9.570 1.00 91.88 69 ILE A O 1
ATOM 532 N N . GLU A 1 70 ? -6.480 4.577 8.692 1.00 91.69 70 GLU A N 1
ATOM 533 C CA . GLU A 1 70 ? -7.206 4.793 9.948 1.00 91.69 70 GLU A CA 1
ATOM 534 C C . GLU A 1 70 ? -7.865 3.501 10.443 1.00 91.69 70 GLU A C 1
ATOM 536 O O . GLU A 1 70 ? -7.714 3.137 11.612 1.00 91.69 70 GLU A O 1
ATOM 541 N N . TYR A 1 71 ? -8.546 2.773 9.553 1.00 93.50 71 TYR A N 1
ATOM 542 C CA . TYR A 1 71 ? -9.180 1.497 9.884 1.00 93.50 71 TYR A CA 1
ATOM 543 C C . TYR A 1 71 ? -8.170 0.482 10.430 1.00 93.50 71 TYR A C 1
ATOM 545 O O . TYR A 1 71 ? -8.404 -0.148 11.464 1.00 93.50 71 TYR A O 1
ATOM 553 N N . HIS A 1 72 ? -7.019 0.346 9.772 1.00 92.00 72 HIS A N 1
ATOM 554 C CA . HIS A 1 72 ? -5.961 -0.554 10.219 1.00 92.00 72 HIS A CA 1
ATOM 555 C C . HIS A 1 72 ? -5.370 -0.121 11.565 1.00 92.00 72 HIS A C 1
ATOM 557 O O . HIS A 1 72 ? -5.140 -0.976 12.422 1.00 92.00 72 HIS A O 1
ATOM 563 N N . ALA A 1 73 ? -5.230 1.185 11.807 1.00 93.06 73 ALA A N 1
ATOM 564 C CA . ALA A 1 73 ? -4.814 1.718 13.101 1.00 93.06 73 ALA A CA 1
ATOM 565 C C . ALA A 1 73 ? -5.807 1.378 14.221 1.00 93.06 73 ALA A C 1
ATOM 567 O O . ALA A 1 73 ? -5.406 0.956 15.306 1.00 93.06 73 ALA A O 1
ATOM 568 N N . LEU A 1 74 ? -7.107 1.560 13.965 1.00 94.12 74 LEU A N 1
ATOM 569 C CA . LEU A 1 74 ? -8.176 1.233 14.910 1.00 94.12 74 LEU A CA 1
ATOM 570 C C . LEU A 1 74 ? -8.160 -0.258 15.233 1.00 94.12 74 LEU A C 1
ATOM 572 O O . LEU A 1 74 ? -8.074 -0.633 16.402 1.00 94.12 74 LEU A O 1
ATOM 576 N N . ARG A 1 75 ? -8.126 -1.107 14.199 1.00 94.06 75 ARG A N 1
ATOM 577 C CA . ARG A 1 75 ? -8.135 -2.560 14.377 1.00 94.06 75 ARG A CA 1
ATOM 578 C C . ARG A 1 75 ? -6.876 -3.082 15.069 1.00 94.06 75 ARG A C 1
ATOM 580 O O . ARG A 1 75 ? -6.956 -4.071 15.791 1.00 94.06 75 ARG A O 1
ATOM 587 N N . ALA A 1 76 ? -5.725 -2.440 14.867 1.00 92.56 76 ALA A N 1
ATOM 588 C CA . ALA A 1 76 ? -4.489 -2.786 15.565 1.00 92.56 76 ALA A CA 1
ATOM 589 C C . ALA A 1 76 ? -4.551 -2.453 17.067 1.00 92.56 76 ALA A C 1
ATOM 591 O O . ALA A 1 76 ? -4.009 -3.201 17.879 1.00 92.56 76 ALA A O 1
ATOM 592 N N . ARG A 1 77 ? -5.216 -1.351 17.444 1.00 94.12 77 ARG A N 1
ATOM 593 C CA . ARG A 1 77 ? -5.279 -0.868 18.835 1.00 94.12 77 ARG A CA 1
ATOM 594 C C . ARG A 1 77 ? -6.445 -1.450 19.637 1.00 94.12 77 ARG A C 1
ATOM 596 O O . ARG A 1 77 ? -6.277 -1.718 20.822 1.00 94.12 77 ARG A O 1
ATOM 603 N N . ASP A 1 78 ? -7.604 -1.647 19.012 1.00 95.44 78 ASP A N 1
ATOM 604 C CA . ASP A 1 78 ? -8.807 -2.182 19.660 1.00 95.44 78 ASP A CA 1
ATOM 605 C C . ASP A 1 78 ? -9.589 -3.130 18.730 1.00 95.44 78 ASP A C 1
ATOM 607 O O . ASP A 1 78 ? -10.683 -2.812 18.250 1.00 95.44 78 ASP A O 1
ATOM 611 N N . PRO A 1 79 ? -9.051 -4.330 18.457 1.00 93.50 79 PRO A N 1
ATOM 612 C CA . PRO A 1 79 ? -9.662 -5.262 17.513 1.00 93.50 79 PRO A CA 1
ATOM 613 C C . PRO A 1 79 ? -11.046 -5.754 17.947 1.00 93.50 79 PRO A C 1
ATOM 615 O O . PRO A 1 79 ? -11.824 -6.175 17.099 1.00 93.50 79 PRO A O 1
ATOM 618 N N . LYS A 1 80 ? -11.361 -5.734 19.249 1.00 95.75 80 LYS A N 1
ATOM 619 C CA . LYS A 1 80 ? -12.634 -6.256 19.765 1.00 95.75 80 LYS A CA 1
ATOM 620 C C . LYS A 1 80 ? -13.795 -5.294 19.515 1.00 95.75 80 LYS A C 1
ATOM 622 O O . LYS A 1 80 ? -14.913 -5.759 19.312 1.00 95.75 80 LYS A O 1
ATOM 627 N N . ASN A 1 81 ? -13.535 -3.988 19.562 1.00 96.12 81 ASN A N 1
ATOM 628 C CA . ASN A 1 81 ? -14.565 -2.965 19.376 1.00 96.12 81 ASN A CA 1
ATOM 629 C C . ASN A 1 81 ? -14.504 -2.297 17.995 1.00 96.12 81 ASN A C 1
ATOM 631 O O . ASN A 1 81 ? -15.358 -1.470 17.685 1.00 96.12 81 ASN A O 1
ATOM 635 N N . THR A 1 82 ? -13.514 -2.639 17.165 1.00 95.88 82 THR A N 1
ATOM 636 C CA . THR A 1 82 ? -13.456 -2.156 15.783 1.00 95.88 82 THR A CA 1
ATOM 637 C C . THR A 1 82 ? -14.531 -2.863 14.947 1.00 95.88 82 THR A C 1
ATOM 639 O O . THR A 1 82 ? -14.553 -4.097 14.936 1.00 95.88 82 THR A O 1
ATOM 642 N N . PRO A 1 83 ? -15.409 -2.123 14.243 1.00 95.44 83 PRO A N 1
ATOM 643 C CA . PRO A 1 83 ? -16.428 -2.719 13.382 1.00 95.44 83 PRO A CA 1
ATOM 644 C C . PRO A 1 83 ? -15.814 -3.514 12.223 1.00 95.44 83 PRO A C 1
ATOM 646 O O . PRO A 1 83 ? -14.617 -3.408 11.912 1.00 95.44 83 PRO A O 1
ATOM 649 N N . ALA A 1 84 ? -16.646 -4.315 11.556 1.00 94.38 84 ALA A N 1
ATOM 650 C CA . ALA A 1 84 ? -16.232 -4.964 10.320 1.00 94.38 84 ALA A CA 1
ATOM 651 C C . ALA A 1 84 ? -15.847 -3.905 9.268 1.00 94.38 84 ALA A C 1
ATOM 653 O O . ALA A 1 84 ? -16.297 -2.759 9.313 1.00 94.38 84 ALA A O 1
ATOM 654 N N . GLN A 1 85 ? -14.943 -4.258 8.352 1.00 92.50 85 GLN A N 1
ATOM 655 C CA . GLN A 1 85 ? -14.383 -3.286 7.408 1.00 92.50 85 GLN A CA 1
ATOM 656 C C . GLN A 1 85 ? -15.461 -2.670 6.511 1.00 92.50 85 GLN A C 1
ATOM 658 O O . GLN A 1 85 ? -15.428 -1.474 6.258 1.00 92.50 85 GLN A O 1
ATOM 663 N N . ASP A 1 86 ? -16.419 -3.466 6.049 1.00 92.56 86 ASP A N 1
ATOM 664 C CA . ASP A 1 86 ? -17.555 -3.023 5.241 1.00 92.56 86 ASP A CA 1
ATOM 665 C C . ASP A 1 86 ? -18.462 -2.043 5.999 1.00 92.56 86 ASP A C 1
ATOM 667 O O . ASP A 1 86 ? -18.833 -1.004 5.451 1.00 92.56 86 ASP A O 1
ATOM 671 N N . GLU A 1 87 ? -18.755 -2.318 7.272 1.00 94.62 87 GLU A N 1
ATOM 672 C CA . GLU A 1 87 ? -19.493 -1.399 8.146 1.00 94.62 87 GLU A CA 1
ATOM 673 C C . GLU A 1 87 ? -18.733 -0.080 8.344 1.00 94.62 87 GLU A C 1
ATOM 675 O O . GLU A 1 87 ? -19.310 1.000 8.205 1.00 94.62 87 GLU A O 1
ATOM 680 N N . TRP A 1 88 ? -17.424 -0.158 8.602 1.00 94.75 88 TRP A N 1
ATOM 681 C CA . TRP A 1 88 ? -16.566 1.016 8.758 1.00 94.75 88 TRP A CA 1
ATOM 682 C C . TRP A 1 88 ? -16.498 1.853 7.475 1.00 94.75 88 TRP A C 1
ATOM 684 O O . TRP A 1 88 ? -16.649 3.073 7.526 1.00 94.75 88 TRP A O 1
ATOM 694 N N . VAL A 1 89 ? -16.321 1.211 6.315 1.00 93.25 89 VAL A N 1
ATOM 695 C CA . VAL A 1 89 ? -16.296 1.874 5.001 1.00 93.25 89 VAL A CA 1
ATOM 696 C C . VAL A 1 89 ? -17.627 2.564 4.736 1.00 93.25 89 VAL A C 1
ATOM 698 O O .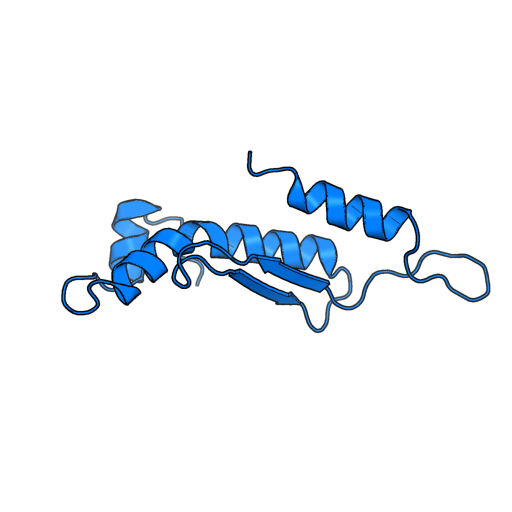 VAL A 1 89 ? -17.638 3.733 4.353 1.00 93.25 89 VAL A O 1
ATOM 701 N N . LYS A 1 90 ? -18.749 1.884 4.988 1.00 93.12 90 LYS A N 1
ATOM 702 C CA . LYS A 1 90 ? -20.088 2.460 4.836 1.00 93.12 90 LYS A CA 1
ATOM 703 C C . LYS A 1 90 ? -20.274 3.707 5.701 1.00 93.12 90 LYS A C 1
ATOM 705 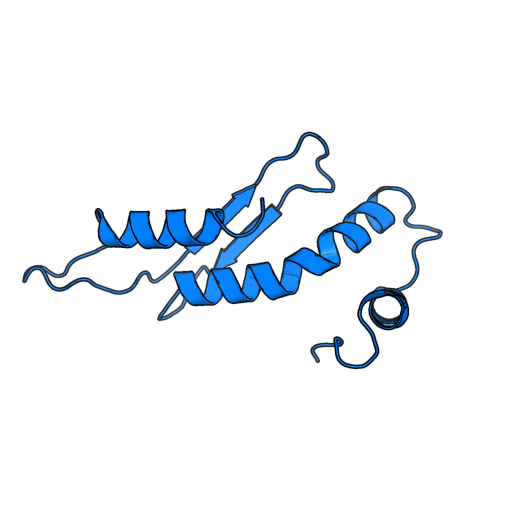O O . LYS A 1 90 ? -20.832 4.692 5.223 1.00 93.12 90 LYS A O 1
ATOM 710 N N . GLU A 1 91 ? -19.799 3.680 6.945 1.00 92.88 91 GLU A N 1
ATOM 711 C CA . GLU A 1 91 ? -19.895 4.817 7.866 1.00 92.88 91 GLU A CA 1
ATOM 712 C C . GLU A 1 91 ? -18.967 5.979 7.476 1.00 92.88 91 GLU A C 1
ATOM 714 O O . GLU A 1 91 ? -19.390 7.135 7.496 1.00 92.88 91 GLU A O 1
ATOM 719 N N . LYS A 1 92 ? -17.700 5.692 7.150 1.00 91.56 92 LYS A N 1
ATOM 720 C CA . LYS A 1 92 ? -16.652 6.715 6.985 1.00 91.56 92 LYS A CA 1
ATOM 721 C C . LYS A 1 92 ? -16.468 7.206 5.556 1.00 91.56 92 LYS A C 1
ATOM 723 O O . LYS A 1 92 ? -16.212 8.390 5.356 1.00 91.56 92 LYS A O 1
ATOM 728 N N . LEU A 1 93 ? -16.570 6.311 4.579 1.00 88.75 93 LEU A N 1
ATOM 729 C CA . LEU A 1 93 ? -16.288 6.586 3.166 1.00 88.75 93 LEU A CA 1
ATOM 730 C C . LEU A 1 93 ? -17.566 6.608 2.309 1.00 88.75 93 LEU A C 1
ATOM 732 O O . LEU A 1 93 ? -17.566 7.152 1.205 1.00 88.75 93 LEU A O 1
ATOM 736 N N . GLY A 1 94 ? -18.669 6.075 2.843 1.00 86.81 94 GLY A N 1
ATOM 737 C CA . GLY A 1 94 ? -19.979 6.034 2.205 1.00 86.81 94 GLY A CA 1
ATOM 738 C C . GLY A 1 94 ? -20.189 4.811 1.307 1.00 86.81 94 GLY A C 1
ATOM 739 O O . GLY A 1 94 ? -19.249 4.158 0.857 1.00 86.81 94 GLY A O 1
ATOM 740 N N . ASP A 1 95 ? -21.459 4.522 1.007 1.00 74.44 95 ASP A N 1
ATOM 741 C CA . ASP A 1 95 ? -21.893 3.323 0.263 1.00 74.44 95 ASP A CA 1
ATOM 742 C C . ASP A 1 95 ? -21.267 3.178 -1.139 1.00 74.44 95 ASP A C 1
ATOM 744 O O . ASP A 1 95 ? -21.188 2.074 -1.670 1.00 74.44 95 ASP A O 1
ATOM 748 N N . GLY A 1 96 ? -20.798 4.273 -1.747 1.00 72.12 96 GLY A N 1
ATOM 749 C CA . GLY A 1 96 ? -20.161 4.261 -3.070 1.00 72.12 96 GLY A CA 1
ATOM 750 C C . GLY A 1 96 ? -18.673 3.891 -3.075 1.00 72.12 96 GLY A C 1
ATOM 751 O O . GLY A 1 96 ? -18.091 3.805 -4.153 1.00 72.12 96 GLY A O 1
ATOM 752 N N . TYR A 1 97 ? -18.051 3.708 -1.905 1.00 72.56 97 TYR A N 1
ATOM 753 C CA . TYR A 1 97 ? -16.610 3.454 -1.770 1.00 72.56 97 TYR A CA 1
ATOM 754 C C . TYR A 1 97 ? -16.250 1.967 -1.653 1.00 72.56 97 TYR A C 1
ATOM 756 O O . TYR A 1 97 ? -15.073 1.603 -1.681 1.00 72.56 97 TYR A O 1
ATOM 764 N N . ILE A 1 98 ? -17.254 1.095 -1.529 1.00 60.09 98 ILE A N 1
ATOM 765 C CA . ILE A 1 98 ? -17.052 -0.353 -1.510 1.00 60.09 98 ILE A CA 1
ATOM 766 C C . ILE A 1 98 ? -16.624 -0.779 -2.919 1.00 60.09 98 ILE A C 1
ATOM 768 O O . ILE A 1 98 ? -17.443 -0.875 -3.833 1.00 60.09 98 ILE A O 1
ATOM 772 N N . GLN A 1 99 ? -15.321 -0.988 -3.101 1.00 53.47 99 GLN A N 1
ATOM 773 C CA . GLN A 1 99 ? -14.790 -1.625 -4.302 1.00 53.47 99 GLN A CA 1
ATOM 774 C C . GLN A 1 99 ? -15.098 -3.133 -4.195 1.00 53.47 99 GLN A C 1
ATOM 776 O O . GLN A 1 99 ? -14.818 -3.705 -3.138 1.00 53.47 99 GLN A O 1
ATOM 781 N N . PRO A 1 100 ? -15.729 -3.748 -5.212 1.00 47.78 100 PRO A N 1
ATOM 782 C CA . PRO A 1 100 ? -16.084 -5.168 -5.197 1.00 47.78 100 PRO A CA 1
ATOM 783 C C . PRO A 1 100 ? -14.867 -6.099 -5.164 1.00 47.78 100 PRO A C 1
ATOM 785 O O . PRO A 1 100 ? -13.788 -5.699 -5.660 1.00 47.78 100 PRO A O 1
#

Solvent-accessible surface area (backbone atoms only — not comparable to full-atom values): 6105 Å² total; per-residue (Å²): 143,84,73,61,70,61,56,51,55,55,50,50,43,78,73,70,48,56,55,46,100,84,67,50,76,46,72,48,46,47,35,76,49,79,46,86,53,100,48,74,63,62,46,42,81,47,75,28,84,72,39,84,53,7,62,67,48,40,50,54,51,45,68,68,46,58,77,47,45,61,57,49,35,44,41,74,74,39,57,88,79,42,70,57,69,67,61,45,38,41,73,75,67,30,80,86,62,71,77,131